Protein AF-A0A1F8BX97-F1 (afdb_monomer_lite)

Secondary structure (DSSP, 8-state):
--------HHHHHHHHHHTT--HHHHHHHHHTT--GGGHHHHHHHHHHTEEE-TTS-EEEE--HHHHHHHHHHTTT-HHHHHHHHHHHHHHHHHHT-TT-HHHHHHHHHHHHHHH-HHHH--

pLDDT: mean 88.55, std 11.37, range [39.12, 97.56]

Radius of gyration: 14.76 Å; chains: 1; bounding box: 36×40×35 Å

Foldseek 3Di:
DPPPDPDDLVLLVVLCVVLVHDSVLLNLCVNLPADPVCSNVLSVLQVLQFDADPVRDTPATADSVLSSVLCVLVVNDSVSSSLLSVQLVVVCVVVVPPRCSSVSSVVSSVQCVVPNSVSSVD

Organism: NCBI:txid1802525

Structure (mmCIF, N/CA/C/O backbone):
data_AF-A0A1F8BX97-F1
#
_entry.id   AF-A0A1F8BX97-F1
#
loop_
_atom_site.group_PDB
_atom_site.id
_atom_site.type_symbol
_atom_site.label_atom_id
_atom_site.label_alt_id
_atom_site.label_comp_id
_atom_site.label_asym_id
_atom_site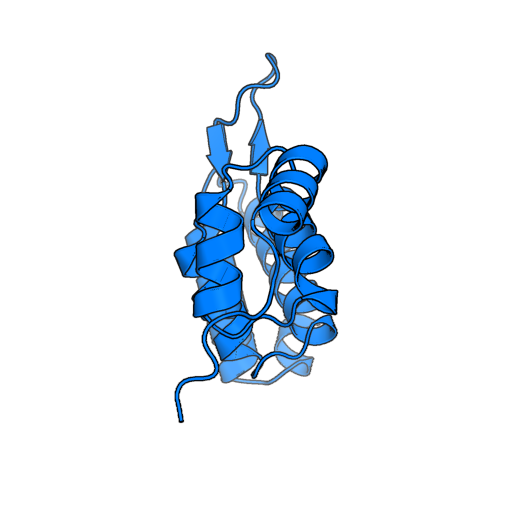.label_entity_id
_atom_site.label_seq_id
_atom_site.pdbx_PDB_ins_code
_atom_site.Cartn_x
_atom_site.Cartn_y
_atom_site.Cartn_z
_atom_site.occupancy
_atom_site.B_iso_or_equiv
_atom_site.auth_seq_id
_atom_site.auth_comp_id
_atom_site.auth_asym_id
_atom_site.auth_atom_id
_atom_site.pdbx_PDB_model_num
ATOM 1 N N . MET A 1 1 ? 20.252 -13.999 -12.243 1.00 39.12 1 MET A N 1
ATOM 2 C CA . MET A 1 1 ? 20.447 -12.871 -13.175 1.00 39.12 1 MET A CA 1
ATOM 3 C C . MET A 1 1 ? 19.535 -11.775 -12.684 1.00 39.12 1 MET A C 1
ATOM 5 O O . MET A 1 1 ? 18.347 -12.015 -12.576 1.00 39.12 1 MET A O 1
ATOM 9 N N . ASP A 1 2 ? 20.115 -10.660 -12.266 1.00 45.28 2 ASP A N 1
ATOM 10 C CA . ASP A 1 2 ? 19.406 -9.530 -11.671 1.00 45.28 2 ASP A CA 1
ATOM 11 C C . ASP A 1 2 ? 18.887 -8.672 -12.840 1.00 45.28 2 ASP A C 1
ATOM 13 O O . ASP A 1 2 ? 19.641 -7.880 -13.415 1.00 45.28 2 ASP A O 1
ATOM 17 N N . GLU A 1 3 ? 17.661 -8.940 -13.307 1.00 47.34 3 GLU A N 1
ATOM 18 C CA . GLU A 1 3 ? 16.973 -8.122 -14.316 1.00 47.34 3 GLU A CA 1
ATOM 19 C C . GLU A 1 3 ? 16.623 -6.774 -13.689 1.00 47.34 3 GLU A C 1
ATOM 21 O O . GLU A 1 3 ? 15.512 -6.513 -13.244 1.00 47.34 3 GLU A O 1
ATOM 26 N N . ARG A 1 4 ? 17.632 -5.908 -13.605 1.00 59.69 4 ARG A N 1
ATOM 27 C CA . ARG A 1 4 ? 17.495 -4.556 -13.079 1.00 59.69 4 ARG A CA 1
ATOM 28 C C . ARG A 1 4 ? 16.482 -3.807 -13.935 1.00 59.69 4 ARG A C 1
ATOM 30 O O . ARG A 1 4 ? 16.798 -3.485 -15.075 1.00 59.69 4 ARG A O 1
ATOM 37 N N . ILE A 1 5 ? 15.296 -3.592 -13.364 1.00 61.16 5 ILE A N 1
ATOM 38 C CA . ILE A 1 5 ? 14.251 -2.616 -13.715 1.00 61.16 5 ILE A CA 1
ATOM 39 C C . ILE A 1 5 ? 14.511 -1.967 -15.080 1.00 61.16 5 ILE A C 1
ATOM 41 O O . ILE A 1 5 ? 15.284 -1.012 -15.187 1.00 61.16 5 ILE A O 1
ATOM 45 N N . LYS A 1 6 ? 13.876 -2.507 -16.125 1.00 70.19 6 LYS A N 1
ATOM 46 C CA . LYS A 1 6 ? 14.015 -2.049 -17.519 1.00 70.19 6 LYS A CA 1
ATOM 47 C C . LYS A 1 6 ? 13.208 -0.776 -17.831 1.00 70.19 6 LYS A C 1
ATOM 49 O O . LYS A 1 6 ? 13.164 -0.369 -18.985 1.00 70.19 6 LYS A O 1
ATOM 54 N N . ILE A 1 7 ? 12.616 -0.146 -16.818 1.00 77.31 7 ILE A N 1
ATOM 55 C CA . ILE A 1 7 ? 11.760 1.037 -16.957 1.00 77.31 7 ILE A CA 1
ATOM 56 C C . ILE A 1 7 ? 12.603 2.286 -17.200 1.00 77.31 7 ILE A C 1
ATOM 58 O O . ILE A 1 7 ? 13.593 2.546 -16.497 1.00 77.31 7 ILE A O 1
ATOM 62 N N . ALA A 1 8 ? 12.200 3.102 -18.173 1.00 81.94 8 ALA A N 1
ATOM 63 C CA . ALA A 1 8 ? 12.886 4.345 -18.466 1.00 81.94 8 ALA A CA 1
ATOM 64 C C . ALA A 1 8 ? 12.730 5.342 -17.298 1.00 81.94 8 ALA A C 1
ATOM 66 O O . ALA A 1 8 ? 11.658 5.484 -16.709 1.00 81.94 8 ALA A O 1
ATOM 67 N N . PRO A 1 9 ? 13.759 6.150 -16.976 1.00 83.81 9 PRO A N 1
ATOM 68 C CA . PRO A 1 9 ? 13.651 7.163 -15.924 1.00 83.81 9 PRO A CA 1
ATOM 69 C C . PRO A 1 9 ? 12.498 8.162 -16.104 1.00 83.81 9 PRO A C 1
ATOM 71 O O . PRO A 1 9 ? 12.060 8.754 -15.119 1.00 83.81 9 PRO A O 1
ATOM 74 N N . ASN A 1 10 ? 12.038 8.376 -17.341 1.00 86.88 10 ASN A N 1
ATOM 75 C CA . ASN A 1 10 ? 10.904 9.247 -17.645 1.00 86.88 10 ASN A CA 1
ATOM 76 C C . ASN A 1 10 ? 9.562 8.606 -17.259 1.00 86.88 10 ASN A C 1
ATOM 78 O O . ASN A 1 10 ? 8.697 9.315 -16.762 1.00 86.88 10 ASN A O 1
ATOM 82 N N . GLU A 1 11 ? 9.418 7.290 -17.404 1.00 87.62 11 GLU A N 1
ATOM 83 C CA . GLU A 1 11 ? 8.221 6.543 -16.987 1.00 87.62 11 GLU A CA 1
ATOM 84 C C . GLU A 1 11 ? 8.111 6.533 -15.459 1.00 87.62 11 GLU A C 1
ATOM 86 O O . GLU A 1 11 ? 7.079 6.894 -14.906 1.00 87.62 11 GLU A O 1
ATOM 91 N N . ILE A 1 12 ? 9.227 6.306 -14.753 1.00 90.12 12 ILE A N 1
ATOM 92 C CA . ILE A 1 12 ? 9.283 6.423 -13.282 1.00 90.12 12 ILE A CA 1
ATOM 93 C C . ILE A 1 12 ? 8.823 7.812 -12.806 1.00 90.12 12 ILE A C 1
ATOM 95 O O . ILE A 1 12 ? 8.191 7.931 -11.755 1.00 90.12 12 ILE A O 1
ATOM 99 N N . LYS A 1 13 ? 9.172 8.877 -13.541 1.00 92.44 13 LYS A N 1
ATOM 100 C CA . LYS A 1 13 ? 8.708 10.235 -13.223 1.00 92.44 13 LYS A CA 1
ATOM 101 C C . LYS A 1 13 ? 7.216 10.395 -13.493 1.00 92.44 13 LYS A C 1
ATOM 103 O O . LYS A 1 13 ? 6.551 10.973 -12.645 1.00 92.44 13 LYS A O 1
ATOM 108 N N . ALA A 1 14 ? 6.708 9.858 -14.601 1.00 92.19 14 ALA A N 1
ATOM 109 C CA . ALA A 1 14 ? 5.289 9.915 -14.934 1.00 92.19 14 ALA A CA 1
ATOM 110 C C . ALA A 1 14 ? 4.423 9.247 -13.850 1.00 92.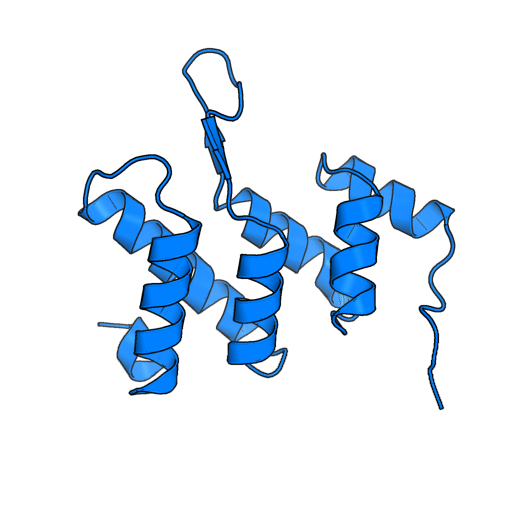19 14 ALA A C 1
ATOM 112 O O . ALA A 1 14 ? 3.519 9.897 -13.335 1.00 92.19 14 ALA A O 1
ATOM 113 N N . TYR A 1 15 ? 4.773 8.030 -13.410 1.00 92.25 15 TYR A N 1
ATOM 114 C CA . TYR A 1 15 ? 4.088 7.353 -12.296 1.00 92.25 15 TYR A CA 1
ATOM 115 C C . TYR A 1 15 ? 4.164 8.141 -10.984 1.00 92.25 15 TYR A C 1
ATOM 117 O O . TYR A 1 15 ? 3.217 8.204 -10.205 1.00 92.25 15 TYR A O 1
ATOM 125 N N . ALA A 1 16 ? 5.321 8.746 -10.706 1.00 92.56 16 ALA A N 1
ATOM 126 C CA . ALA A 1 16 ? 5.495 9.536 -9.496 1.00 92.56 16 ALA A CA 1
ATOM 127 C C . ALA A 1 16 ? 4.625 10.802 -9.513 1.00 92.56 16 ALA A C 1
ATOM 129 O O . ALA A 1 16 ? 4.042 11.162 -8.492 1.00 92.56 16 ALA A O 1
ATOM 130 N N . GLU A 1 17 ? 4.543 11.468 -10.665 1.00 93.19 17 GLU A N 1
ATOM 131 C CA . GLU A 1 17 ? 3.737 12.669 -10.871 1.00 93.19 17 GLU A CA 1
ATOM 132 C C . GLU A 1 17 ? 2.236 12.364 -10.825 1.00 93.19 17 GLU A C 1
ATOM 134 O O . GLU A 1 17 ? 1.515 13.104 -10.154 1.00 93.19 17 GLU A O 1
ATOM 139 N N . SER A 1 18 ? 1.774 11.273 -11.451 1.00 92.38 18 SER A N 1
ATOM 140 C CA . SER A 1 18 ? 0.358 10.874 -11.425 1.00 92.38 18 SER A CA 1
ATOM 141 C C . SER A 1 18 ? -0.114 10.547 -10.008 1.00 92.38 18 SER A C 1
ATOM 143 O O . SER A 1 18 ? -1.131 11.075 -9.562 1.00 92.38 18 SER A O 1
ATOM 145 N N . ALA A 1 19 ? 0.677 9.777 -9.256 1.00 90.31 19 ALA A N 1
ATOM 146 C CA . ALA A 1 19 ? 0.347 9.382 -7.889 1.00 90.31 19 ALA A CA 1
ATOM 147 C C . ALA A 1 19 ? 0.705 10.440 -6.823 1.00 90.31 19 ALA A C 1
ATOM 149 O O . ALA A 1 19 ? 0.502 10.210 -5.627 1.00 90.31 19 ALA A O 1
ATOM 150 N N . GLY A 1 20 ? 1.290 11.581 -7.209 1.00 91.00 20 GLY A N 1
ATOM 151 C CA . GLY A 1 20 ? 1.705 12.633 -6.273 1.00 91.00 20 GLY A CA 1
ATOM 152 C C . GLY A 1 20 ? 2.804 12.205 -5.286 1.00 91.00 20 GLY A C 1
ATOM 153 O O . GLY A 1 20 ? 2.885 12.727 -4.170 1.00 91.00 20 GLY A O 1
ATOM 154 N N . VAL A 1 21 ? 3.660 11.253 -5.669 1.00 91.50 21 VAL A N 1
ATOM 155 C CA . VAL A 1 21 ? 4.744 10.711 -4.835 1.00 91.50 21 VAL A CA 1
ATOM 156 C C . VAL A 1 21 ? 6.127 11.106 -5.355 1.00 91.50 21 VAL A C 1
ATOM 158 O O . VAL A 1 21 ? 6.315 11.643 -6.440 1.00 91.50 21 VAL A O 1
ATOM 161 N N . LYS A 1 22 ? 7.168 10.819 -4.569 1.00 93.06 22 LYS A N 1
ATOM 162 C CA . LYS A 1 22 ? 8.554 10.951 -5.037 1.00 93.06 22 LYS A CA 1
ATOM 163 C C . LYS A 1 22 ? 8.902 9.793 -5.971 1.00 93.06 22 LYS A C 1
ATOM 165 O O . LYS A 1 22 ? 8.583 8.648 -5.669 1.00 93.06 22 LYS A O 1
ATOM 170 N N . HIS A 1 23 ? 9.721 10.042 -6.994 1.00 93.00 23 HIS A N 1
ATOM 171 C CA . HIS A 1 23 ? 10.257 8.987 -7.872 1.00 93.00 23 HIS A CA 1
ATOM 172 C C . HIS A 1 23 ? 10.994 7.861 -7.116 1.00 93.00 23 HIS A C 1
ATOM 174 O O . HIS A 1 23 ? 11.151 6.753 -7.617 1.00 93.00 23 HIS A O 1
ATOM 180 N N . THR A 1 24 ? 11.492 8.130 -5.900 1.00 93.88 24 THR A N 1
ATOM 181 C CA . THR A 1 24 ? 12.134 7.119 -5.051 1.00 93.88 24 THR A CA 1
ATOM 182 C C . THR A 1 24 ? 11.131 6.105 -4.517 1.00 93.88 24 THR A C 1
ATOM 184 O O . THR A 1 24 ? 11.520 4.973 -4.272 1.00 93.88 24 THR A O 1
ATOM 187 N N . THR A 1 25 ? 9.869 6.500 -4.334 1.00 94.75 25 THR A N 1
ATOM 188 C CA . THR A 1 25 ? 8.780 5.605 -3.927 1.00 94.75 25 THR A CA 1
ATOM 189 C C . THR A 1 25 ? 8.514 4.576 -5.017 1.00 94.75 25 THR A C 1
ATOM 191 O O . THR A 1 25 ? 8.591 3.385 -4.748 1.00 94.75 25 THR A O 1
ATOM 194 N N . VAL A 1 26 ? 8.344 5.036 -6.259 1.00 94.88 26 VAL A N 1
ATOM 195 C CA . VAL A 1 26 ? 8.164 4.174 -7.438 1.00 94.88 26 VAL A CA 1
ATOM 196 C C . VAL A 1 26 ? 9.326 3.186 -7.574 1.00 94.88 26 VAL A C 1
ATOM 198 O O . VAL A 1 26 ? 9.127 1.980 -7.657 1.00 94.88 26 VAL A O 1
ATOM 201 N N . ARG A 1 27 ? 10.570 3.681 -7.482 1.00 94.19 27 ARG A N 1
ATOM 202 C CA . ARG A 1 27 ? 11.766 2.822 -7.523 1.00 94.19 27 ARG A CA 1
ATOM 203 C C . ARG A 1 27 ? 11.781 1.757 -6.433 1.00 94.19 27 ARG A C 1
ATOM 205 O O . ARG A 1 27 ? 12.247 0.660 -6.698 1.00 94.19 27 ARG A O 1
ATOM 212 N N . LYS A 1 28 ? 11.331 2.073 -5.217 1.00 95.44 28 LYS A N 1
ATOM 213 C CA . LYS A 1 28 ? 11.301 1.098 -4.120 1.00 95.44 28 LYS A CA 1
ATOM 214 C C . LYS A 1 28 ? 10.343 -0.054 -4.421 1.00 95.44 28 LYS A C 1
ATOM 216 O O . LYS A 1 28 ? 10.737 -1.192 -4.206 1.00 95.44 28 LYS A O 1
ATOM 221 N N . PHE A 1 29 ? 9.155 0.227 -4.957 1.00 95.44 29 PHE A N 1
ATOM 222 C CA . PHE A 1 29 ? 8.203 -0.815 -5.357 1.00 95.44 29 PHE A CA 1
ATOM 223 C C . PHE A 1 29 ? 8.747 -1.693 -6.486 1.00 95.44 29 PHE A C 1
ATOM 225 O O . PHE A 1 29 ? 8.752 -2.913 -6.365 1.00 95.44 29 PHE A O 1
ATOM 232 N N . LEU A 1 30 ? 9.336 -1.079 -7.512 1.00 93.94 30 LEU A N 1
ATOM 233 C CA . LEU A 1 30 ? 9.981 -1.813 -8.604 1.00 93.94 30 LEU A CA 1
ATOM 234 C C . LEU A 1 30 ? 11.137 -2.704 -8.119 1.00 93.94 30 LEU A C 1
ATOM 236 O O . LEU A 1 30 ? 11.278 -3.839 -8.559 1.00 93.94 30 LEU A O 1
ATOM 240 N N . ILE A 1 31 ? 11.969 -2.210 -7.192 1.00 93.38 31 ILE A N 1
ATOM 241 C CA . ILE A 1 31 ? 13.058 -3.002 -6.585 1.00 93.38 31 ILE A CA 1
ATOM 242 C C . ILE A 1 31 ? 12.495 -4.158 -5.751 1.00 93.38 31 ILE A C 1
ATOM 244 O O . ILE A 1 31 ? 13.115 -5.215 -5.679 1.00 93.38 31 ILE A O 1
ATOM 248 N N . ALA A 1 32 ? 11.336 -3.960 -5.126 1.00 92.31 32 ALA A N 1
ATOM 249 C CA . ALA A 1 32 ? 10.652 -4.981 -4.345 1.00 92.31 32 ALA A CA 1
ATOM 250 C C . ALA A 1 32 ? 9.939 -6.044 -5.199 1.00 92.31 32 ALA A C 1
ATOM 252 O O . ALA A 1 32 ? 9.388 -6.984 -4.632 1.00 92.31 32 ALA A O 1
ATOM 253 N N . GLY A 1 33 ? 9.979 -5.922 -6.530 1.00 92.19 33 GLY A N 1
ATOM 254 C CA . GLY A 1 33 ? 9.406 -6.895 -7.455 1.00 92.19 33 GLY A CA 1
ATOM 255 C C . GLY A 1 33 ? 7.964 -6.613 -7.866 1.00 92.19 33 GLY A C 1
ATOM 256 O O . GLY A 1 33 ? 7.351 -7.496 -8.452 1.00 92.19 33 GLY A O 1
ATOM 257 N N . VAL A 1 34 ? 7.427 -5.418 -7.587 1.00 94.25 34 VAL A N 1
ATOM 258 C CA . VAL A 1 34 ? 6.134 -4.993 -8.149 1.00 94.25 34 VAL A CA 1
ATOM 259 C C . VAL A 1 34 ? 6.296 -4.811 -9.668 1.00 94.25 34 VAL A C 1
ATOM 261 O O . VAL A 1 34 ? 7.184 -4.047 -10.075 1.00 94.25 34 VAL A O 1
ATOM 264 N N . PRO A 1 35 ? 5.499 -5.500 -10.505 1.00 92.56 35 PRO A N 1
ATOM 265 C CA . PRO A 1 35 ? 5.508 -5.335 -11.954 1.00 92.56 35 PRO A CA 1
ATOM 266 C C . PRO A 1 35 ? 5.166 -3.906 -12.364 1.00 92.56 35 PRO A C 1
ATOM 268 O O . PRO A 1 35 ? 4.396 -3.231 -11.694 1.00 92.56 35 PRO A O 1
ATOM 271 N N . GLU A 1 36 ? 5.720 -3.452 -13.490 1.00 91.44 36 GLU A N 1
ATOM 272 C CA . GLU A 1 36 ? 5.420 -2.128 -14.054 1.00 91.44 36 GLU A CA 1
ATOM 273 C C . GLU A 1 36 ? 3.917 -1.886 -14.218 1.00 91.44 36 GLU A C 1
ATOM 275 O O . GLU A 1 36 ? 3.430 -0.820 -13.843 1.00 91.44 36 GLU A O 1
ATOM 280 N N . ASP A 1 37 ? 3.208 -2.901 -14.715 1.00 91.81 37 ASP A N 1
ATOM 281 C CA . ASP A 1 37 ? 1.772 -2.854 -14.990 1.00 91.81 37 ASP A CA 1
ATOM 282 C C . ASP A 1 37 ? 0.935 -2.633 -13.713 1.00 91.81 37 ASP A C 1
ATOM 284 O O . ASP A 1 37 ? -0.130 -2.025 -13.788 1.00 91.81 37 ASP A O 1
ATOM 288 N N . ASP A 1 38 ? 1.457 -3.015 -12.541 1.00 94.81 38 ASP A N 1
ATOM 289 C CA . ASP A 1 38 ? 0.760 -2.918 -11.249 1.00 94.81 38 ASP A CA 1
ATOM 290 C C . ASP A 1 38 ? 1.200 -1.693 -10.421 1.00 94.81 38 ASP A C 1
ATOM 292 O O . ASP A 1 38 ? 0.633 -1.399 -9.366 1.00 94.81 38 ASP A O 1
ATOM 296 N N . ILE A 1 39 ? 2.231 -0.953 -10.855 1.00 94.31 39 ILE A N 1
ATOM 297 C CA . ILE A 1 39 ? 2.814 0.1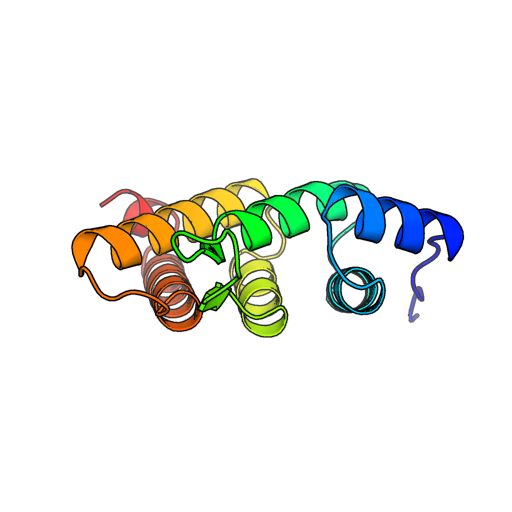47 -10.064 1.00 94.31 39 ILE A CA 1
ATOM 298 C C . ILE A 1 39 ? 1.794 1.234 -9.748 1.00 94.31 39 ILE A C 1
ATOM 300 O O . ILE A 1 39 ? 1.777 1.743 -8.625 1.00 94.31 39 ILE A O 1
ATOM 304 N N . GLU A 1 40 ? 0.997 1.632 -10.735 1.00 94.56 40 GLU A N 1
ATOM 305 C CA . GLU A 1 40 ? 0.005 2.694 -10.562 1.00 94.56 40 GLU A CA 1
ATOM 306 C C . GLU A 1 40 ? -1.033 2.289 -9.513 1.00 94.56 40 GLU A C 1
ATOM 308 O O . GLU A 1 40 ? -1.305 3.042 -8.578 1.00 94.56 40 GLU A O 1
ATOM 313 N N . GLU A 1 41 ? -1.491 1.043 -9.579 1.00 96.31 41 GLU A N 1
ATOM 314 C CA . GLU A 1 41 ? -2.474 0.490 -8.661 1.00 96.31 41 GLU A CA 1
ATOM 315 C C . GLU A 1 41 ? -1.928 0.348 -7.227 1.00 96.31 41 GLU A C 1
ATOM 317 O O . GLU A 1 41 ? -2.559 0.802 -6.268 1.00 96.31 41 GLU A O 1
ATOM 322 N N . VAL A 1 42 ? -0.699 -0.152 -7.054 1.00 96.81 42 VAL A N 1
ATOM 323 C CA . VAL A 1 42 ? -0.044 -0.226 -5.731 1.00 96.81 42 VAL A CA 1
ATOM 324 C C . VAL A 1 42 ? 0.159 1.166 -5.115 1.00 96.81 42 VAL A C 1
ATOM 326 O O . VAL A 1 42 ? 0.033 1.351 -3.895 1.00 96.81 42 VAL A O 1
ATOM 329 N N . LEU A 1 43 ? 0.484 2.173 -5.932 1.00 96.38 43 LEU A N 1
ATOM 330 C CA . LEU A 1 43 ? 0.618 3.558 -5.474 1.00 96.38 43 LEU A CA 1
ATOM 331 C C . LEU A 1 43 ? -0.727 4.143 -5.039 1.00 96.38 43 LEU A C 1
ATOM 333 O O . LEU A 1 43 ? -0.784 4.805 -3.995 1.00 96.38 43 LEU A O 1
ATOM 337 N N . ASP A 1 44 ? -1.790 3.867 -5.786 1.00 95.56 44 ASP A N 1
ATOM 338 C CA . ASP A 1 44 ? -3.146 4.291 -5.453 1.00 95.56 44 ASP A CA 1
ATOM 339 C C . ASP A 1 44 ? -3.633 3.641 -4.158 1.00 95.56 44 ASP A C 1
ATOM 341 O O . ASP A 1 44 ? -4.103 4.344 -3.258 1.00 95.56 44 ASP A O 1
ATOM 345 N N . MET A 1 45 ? -3.414 2.338 -3.981 1.00 96.50 45 MET A N 1
ATOM 346 C CA . MET A 1 45 ? -3.699 1.624 -2.732 1.00 96.50 45 MET A CA 1
ATOM 347 C C . MET A 1 45 ? -2.963 2.234 -1.535 1.00 96.50 45 MET A C 1
ATOM 349 O O . MET A 1 45 ? -3.554 2.488 -0.480 1.00 96.50 45 MET A O 1
ATOM 353 N N . ARG A 1 46 ? -1.676 2.558 -1.696 1.00 95.56 46 ARG A N 1
ATOM 354 C CA . ARG A 1 46 ? -0.916 3.270 -0.661 1.00 95.56 46 ARG A CA 1
ATOM 355 C C . ARG A 1 46 ? -1.519 4.645 -0.366 1.00 95.56 46 ARG A C 1
ATOM 357 O O . ARG A 1 46 ? -1.535 5.070 0.791 1.00 95.56 46 ARG A O 1
ATOM 364 N N . ASN A 1 47 ? -1.982 5.353 -1.392 1.00 94.00 47 ASN A N 1
ATOM 365 C CA . ASN A 1 47 ? -2.610 6.660 -1.241 1.00 94.00 47 ASN A CA 1
ATOM 366 C C . ASN A 1 47 ? -3.976 6.569 -0.541 1.00 94.00 47 ASN A C 1
ATOM 368 O O . ASN A 1 47 ? -4.273 7.469 0.248 1.00 94.00 47 ASN A O 1
ATOM 372 N N . LYS A 1 48 ? -4.741 5.474 -0.703 1.00 93.38 48 LYS A N 1
ATOM 373 C CA . LYS A 1 48 ? -5.945 5.202 0.111 1.00 93.38 48 LYS A CA 1
ATOM 374 C C . LYS A 1 48 ? -5.610 5.196 1.611 1.00 93.38 48 LYS A C 1
ATOM 376 O O . LYS A 1 48 ? -6.360 5.739 2.418 1.00 93.38 48 LYS A O 1
ATOM 381 N N . LEU A 1 49 ? -4.442 4.668 1.990 1.00 93.25 49 LEU A N 1
ATOM 382 C CA . LEU A 1 49 ? -3.922 4.655 3.366 1.00 93.25 49 LEU A CA 1
ATOM 383 C C . LEU A 1 49 ? -3.243 5.981 3.762 1.00 93.25 49 LEU A C 1
ATOM 385 O O . LEU A 1 49 ? -2.152 5.982 4.344 1.00 93.25 49 LEU A O 1
ATOM 389 N N . THR A 1 50 ? -3.873 7.115 3.443 1.00 91.44 50 THR A N 1
ATOM 390 C CA . THR A 1 50 ? -3.392 8.465 3.773 1.00 91.44 50 THR A CA 1
ATOM 391 C C . THR A 1 50 ? -4.461 9.243 4.529 1.00 91.44 50 THR A C 1
ATOM 393 O O . THR A 1 50 ? -5.621 9.295 4.136 1.00 91.44 50 THR A O 1
ATOM 396 N N . GLU A 1 51 ? -4.059 9.896 5.611 1.00 90.44 51 GLU A N 1
ATOM 397 C CA . GLU A 1 51 ? -4.891 10.803 6.388 1.00 90.44 51 GLU A CA 1
ATOM 398 C C . GLU A 1 51 ? -4.480 12.247 6.121 1.00 90.44 51 GLU A C 1
ATOM 400 O O . GLU A 1 51 ? -3.287 12.571 6.097 1.00 90.44 51 GLU A O 1
ATOM 405 N N . TYR A 1 52 ? -5.481 13.113 5.970 1.00 89.81 52 TYR A N 1
ATOM 406 C CA . TYR A 1 52 ? -5.303 14.539 5.745 1.00 89.81 52 TYR A CA 1
ATOM 407 C C . TYR A 1 52 ? -5.970 15.353 6.856 1.00 89.81 52 TYR A C 1
ATOM 409 O O . TYR A 1 52 ? -7.073 15.032 7.297 1.00 89.81 52 TYR A O 1
ATOM 417 N N . ASP A 1 53 ? -5.333 16.448 7.274 1.00 89.50 53 ASP A N 1
ATOM 418 C CA . ASP A 1 53 ? -5.983 17.453 8.115 1.00 89.50 53 ASP A CA 1
ATOM 419 C C . ASP A 1 53 ? -6.996 18.299 7.320 1.00 89.50 53 ASP A C 1
ATOM 421 O O . ASP A 1 53 ? -7.098 18.238 6.093 1.00 89.50 53 ASP A O 1
ATOM 425 N N . SER A 1 54 ? -7.722 19.174 8.020 1.00 91.06 54 SER A N 1
ATOM 426 C CA . SER A 1 54 ? -8.683 20.108 7.411 1.00 91.06 54 SER A CA 1
ATOM 427 C C . SER A 1 54 ? -8.063 21.133 6.450 1.00 91.06 54 SER A C 1
ATOM 429 O O . SER A 1 54 ? -8.791 21.877 5.794 1.00 91.06 54 SER A O 1
ATOM 431 N N . LYS A 1 55 ? -6.730 21.198 6.362 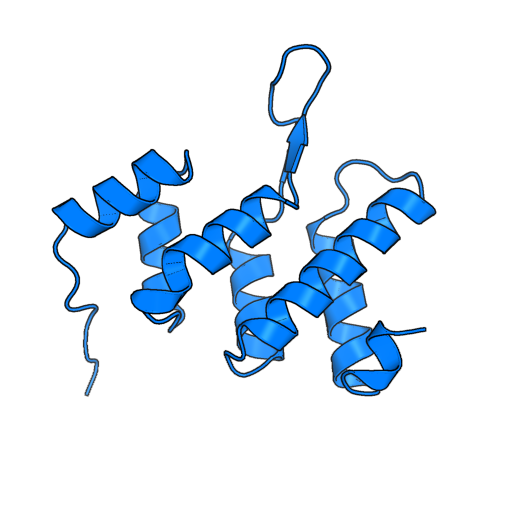1.00 93.00 55 LYS A N 1
ATOM 432 C CA . LYS A 1 55 ? -5.972 22.053 5.440 1.00 93.00 55 LYS A CA 1
ATOM 433 C C . LYS A 1 55 ? -5.405 21.258 4.259 1.00 93.00 55 LYS A C 1
ATOM 435 O O . LYS A 1 55 ? -4.633 21.826 3.486 1.00 93.00 55 LYS A O 1
ATOM 440 N N . GLY A 1 56 ? -5.755 19.976 4.129 1.00 87.94 56 GLY A N 1
ATOM 441 C CA . GLY A 1 56 ? -5.280 19.091 3.067 1.00 87.94 56 GLY A CA 1
ATOM 442 C C . GLY A 1 56 ? -3.830 18.636 3.241 1.00 87.94 56 GLY A C 1
ATOM 443 O O . GLY A 1 56 ? -3.197 18.230 2.269 1.00 87.94 56 GLY A O 1
ATOM 444 N N . ARG A 1 57 ? -3.260 18.728 4.448 1.00 90.31 57 ARG A N 1
ATOM 445 C CA . ARG A 1 57 ? -1.895 18.261 4.727 1.00 90.31 57 ARG A CA 1
ATOM 446 C C . ARG A 1 57 ? -1.935 16.824 5.199 1.00 90.31 57 ARG A C 1
ATOM 448 O O . ARG A 1 57 ? -2.747 16.493 6.053 1.00 90.31 57 ARG A O 1
ATOM 455 N N . ILE A 1 58 ? -1.005 16.012 4.710 1.00 89.69 58 ILE A N 1
ATOM 456 C CA . ILE A 1 58 ? -0.847 14.635 5.177 1.00 89.69 58 ILE A CA 1
ATOM 457 C C . ILE A 1 58 ? -0.460 14.641 6.663 1.00 89.69 58 ILE A C 1
ATOM 459 O O . ILE A 1 58 ? 0.578 15.196 7.031 1.00 89.69 58 ILE A O 1
ATOM 463 N N . THR A 1 59 ? -1.278 14.011 7.505 1.00 89.31 59 THR A N 1
ATOM 464 C CA . THR A 1 59 ? -1.022 13.805 8.944 1.00 89.31 59 THR A CA 1
ATOM 465 C C . THR A 1 59 ? -0.650 12.366 9.282 1.00 89.31 59 THR A C 1
ATOM 467 O O . THR A 1 59 ? -0.041 12.126 10.322 1.00 89.31 59 THR A O 1
ATOM 470 N N . GLY A 1 60 ? -0.953 11.421 8.393 1.00 88.81 60 GLY A N 1
ATOM 471 C CA . GLY A 1 60 ? -0.564 10.019 8.502 1.00 88.81 60 GLY A CA 1
ATOM 472 C C . GLY A 1 60 ? -0.571 9.362 7.128 1.00 88.81 60 GLY A C 1
ATOM 473 O O . GLY A 1 60 ? -1.378 9.723 6.281 1.00 88.81 60 GLY A O 1
ATOM 474 N N . GLN A 1 61 ? 0.337 8.424 6.877 1.00 92.06 61 GLN A N 1
ATOM 475 C CA . GLN A 1 61 ? 0.347 7.654 5.635 1.00 92.06 61 GLN A CA 1
ATOM 476 C C . GLN A 1 61 ? 1.010 6.299 5.866 1.00 92.06 61 GLN A C 1
ATOM 478 O O . GLN A 1 61 ? 1.984 6.223 6.621 1.00 92.06 61 GLN A O 1
ATOM 483 N N . ALA A 1 62 ? 0.535 5.256 5.186 1.00 93.94 62 ALA A N 1
ATOM 484 C CA . ALA A 1 62 ? 1.263 3.997 5.122 1.00 93.94 62 ALA A CA 1
ATOM 485 C C . ALA A 1 62 ? 2.678 4.199 4.544 1.00 93.94 62 ALA A C 1
ATOM 487 O O . ALA A 1 62 ? 2.903 4.892 3.535 1.00 93.94 62 ALA A O 1
ATOM 488 N N . THR A 1 63 ? 3.670 3.601 5.200 1.00 94.38 63 THR A N 1
ATOM 489 C CA . THR A 1 63 ? 5.045 3.637 4.700 1.00 94.38 63 THR A CA 1
ATOM 490 C C . THR A 1 63 ? 5.181 2.756 3.465 1.00 94.38 63 THR A C 1
ATOM 492 O O . THR A 1 63 ? 4.416 1.819 3.248 1.00 94.38 63 THR A O 1
ATOM 495 N N . VAL A 1 64 ? 6.168 3.073 2.628 1.00 95.44 64 VAL A N 1
ATOM 496 C CA . VAL A 1 64 ? 6.465 2.268 1.434 1.00 95.44 64 VAL A CA 1
ATOM 497 C C . VAL A 1 64 ? 6.870 0.854 1.847 1.00 95.44 64 VAL A C 1
ATOM 499 O O . VAL A 1 64 ? 6.470 -0.113 1.220 1.00 95.44 64 VAL A O 1
ATOM 502 N N . GLU A 1 65 ? 7.612 0.741 2.944 1.00 96.06 65 GLU A N 1
ATOM 503 C CA . GLU A 1 65 ? 8.068 -0.522 3.515 1.00 96.06 65 GLU A CA 1
ATOM 504 C C . GLU A 1 65 ? 6.893 -1.406 3.956 1.00 96.06 65 GLU A C 1
ATOM 506 O O . GLU A 1 65 ? 6.877 -2.581 3.617 1.00 96.06 65 GLU A O 1
ATOM 511 N N . ALA A 1 66 ? 5.870 -0.842 4.610 1.00 95.88 66 ALA A N 1
ATOM 512 C CA . ALA A 1 66 ? 4.691 -1.609 5.020 1.00 95.88 66 ALA A CA 1
ATOM 513 C C . ALA A 1 66 ? 3.881 -2.108 3.810 1.00 95.88 66 ALA A C 1
ATOM 515 O O . ALA A 1 66 ? 3.374 -3.223 3.822 1.00 95.88 66 ALA A O 1
ATOM 516 N N . MET A 1 67 ? 3.797 -1.306 2.743 1.00 97.44 67 MET A N 1
ATOM 517 C CA . MET A 1 67 ? 3.164 -1.730 1.490 1.00 97.44 67 MET A CA 1
ATOM 518 C C . MET A 1 67 ? 3.960 -2.825 0.774 1.00 97.44 67 MET A C 1
ATOM 520 O O . MET A 1 67 ? 3.366 -3.733 0.209 1.00 97.44 67 MET A O 1
ATOM 524 N N . ILE A 1 68 ? 5.295 -2.763 0.804 1.00 97.56 68 ILE A N 1
ATOM 525 C CA . ILE A 1 68 ? 6.155 -3.820 0.254 1.00 97.56 68 ILE A CA 1
ATOM 526 C C . ILE A 1 68 ? 5.978 -5.124 1.039 1.00 97.56 68 ILE A C 1
ATOM 528 O O . ILE A 1 68 ? 5.880 -6.186 0.433 1.00 97.56 68 ILE A O 1
ATOM 532 N N . GLU A 1 69 ? 5.907 -5.051 2.368 1.00 97.06 69 GLU A N 1
ATOM 533 C CA . GLU A 1 69 ? 5.609 -6.214 3.211 1.00 97.06 69 GLU A CA 1
ATOM 534 C C . GLU A 1 69 ? 4.233 -6.805 2.873 1.00 97.06 69 GLU A C 1
ATOM 536 O O . GLU A 1 69 ? 4.118 -8.019 2.743 1.00 97.06 69 GLU A O 1
ATOM 541 N N . ALA A 1 70 ? 3.216 -5.964 2.651 1.00 96.88 70 ALA A N 1
ATOM 542 C CA . ALA A 1 70 ? 1.884 -6.409 2.239 1.00 96.88 70 ALA A CA 1
ATOM 543 C C . ALA A 1 70 ? 1.877 -7.074 0.863 1.00 96.88 70 ALA A C 1
ATOM 545 O O . ALA A 1 70 ? 1.324 -8.159 0.729 1.00 96.88 70 ALA A O 1
ATOM 546 N N . TRP A 1 71 ? 2.553 -6.479 -0.121 1.00 97.50 71 TRP A N 1
ATOM 547 C CA . TRP A 1 71 ? 2.743 -7.065 -1.450 1.00 97.50 71 TRP A CA 1
ATOM 548 C C . TRP A 1 71 ? 3.378 -8.458 -1.379 1.00 97.50 71 TRP A C 1
ATOM 550 O O . TRP A 1 71 ? 2.905 -9.401 -2.005 1.00 97.50 71 TRP A O 1
ATOM 560 N N . GLN A 1 72 ? 4.428 -8.604 -0.570 1.00 96.25 72 GLN A N 1
ATOM 561 C CA . GLN A 1 72 ? 5.107 -9.884 -0.367 1.00 96.25 72 GLN A CA 1
ATOM 562 C C . GLN A 1 72 ? 4.254 -10.882 0.420 1.00 96.25 72 GLN A C 1
ATOM 564 O O . GLN A 1 72 ? 4.351 -12.078 0.182 1.00 96.25 72 GLN A O 1
ATOM 569 N N . CYS A 1 73 ? 3.428 -10.406 1.352 1.00 95.88 73 CYS A N 1
ATOM 570 C CA . CYS A 1 73 ? 2.523 -11.244 2.135 1.00 95.88 73 CYS A CA 1
ATOM 571 C C . CYS A 1 73 ? 1.487 -11.953 1.254 1.00 95.88 73 CYS A C 1
ATOM 573 O O . CYS A 1 73 ? 1.120 -13.086 1.553 1.00 95.88 73 CYS A O 1
ATOM 575 N N . VAL A 1 74 ? 1.046 -11.302 0.174 1.00 95.56 74 VAL A N 1
ATOM 576 C CA . VAL A 1 74 ? 0.080 -11.848 -0.794 1.00 95.56 74 VAL A CA 1
ATOM 577 C C . VAL A 1 74 ? 0.742 -12.442 -2.036 1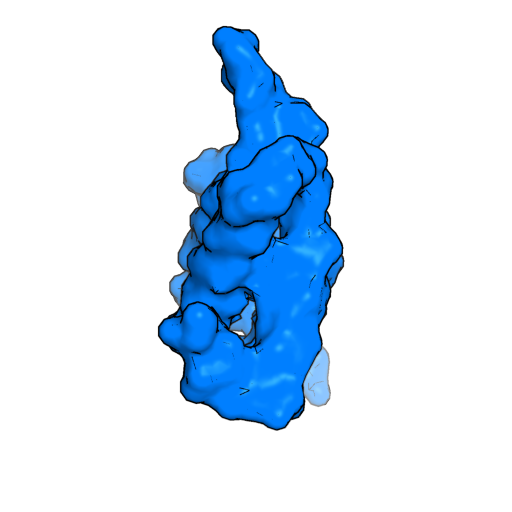.00 95.56 74 VAL A C 1
ATOM 579 O O . VAL A 1 74 ? 0.086 -12.593 -3.060 1.00 95.56 74 VAL A O 1
ATOM 582 N N . ASP A 1 75 ? 2.043 -12.737 -1.971 1.00 94.69 75 ASP A N 1
ATOM 583 C CA . ASP A 1 75 ? 2.825 -13.308 -3.075 1.00 94.69 75 ASP A CA 1
ATOM 584 C C . ASP A 1 75 ? 2.735 -12.517 -4.400 1.00 94.69 75 ASP A C 1
ATOM 586 O O . ASP A 1 75 ? 2.945 -13.063 -5.482 1.00 94.69 75 ASP A O 1
ATOM 590 N N . GLY A 1 76 ? 2.479 -11.208 -4.321 1.00 93.25 76 GLY A N 1
ATOM 591 C CA . GLY A 1 76 ? 2.334 -10.331 -5.482 1.00 93.25 76 GLY A CA 1
ATOM 592 C C . GLY A 1 76 ? 0.986 -10.401 -6.204 1.00 93.25 76 GLY A C 1
ATOM 593 O O . GLY A 1 76 ? 0.886 -9.968 -7.347 1.00 93.25 76 GLY A O 1
ATOM 594 N N . GLU A 1 77 ? -0.056 -10.925 -5.562 1.00 95.12 77 GLU A N 1
ATOM 595 C CA . GLU A 1 77 ? -1.419 -10.903 -6.100 1.00 95.12 77 GLU A CA 1
ATOM 596 C C . GLU A 1 77 ? -2.095 -9.552 -5.801 1.00 95.12 77 GLU A C 1
ATOM 598 O O . GLU A 1 77 ? -2.441 -9.256 -4.651 1.00 95.12 77 GLU A O 1
ATOM 603 N N . ILE A 1 78 ? -2.296 -8.723 -6.834 1.00 95.00 78 ILE A N 1
ATOM 604 C CA . ILE A 1 78 ? -2.825 -7.354 -6.689 1.00 95.00 78 ILE A CA 1
ATOM 605 C C . ILE A 1 78 ? -4.233 -7.326 -6.076 1.00 95.00 78 ILE A C 1
ATOM 607 O O . ILE A 1 78 ? -4.484 -6.546 -5.157 1.00 95.00 78 ILE A O 1
ATOM 611 N N . ASP A 1 79 ? -5.105 -8.256 -6.477 1.00 94.38 79 ASP A N 1
ATOM 612 C CA . ASP A 1 79 ? -6.463 -8.392 -5.933 1.00 94.38 79 ASP A CA 1
ATOM 613 C C . ASP A 1 79 ? -6.435 -8.681 -4.422 1.00 94.38 79 ASP A C 1
ATOM 615 O O . ASP A 1 79 ? -7.221 -8.139 -3.644 1.00 94.38 79 ASP A O 1
ATOM 619 N N . CYS A 1 80 ? -5.491 -9.514 -3.973 1.00 94.38 80 CYS A N 1
ATOM 620 C CA . CYS A 1 80 ? -5.327 -9.825 -2.554 1.00 94.38 80 CYS A CA 1
ATOM 621 C C . CYS A 1 80 ? -4.758 -8.630 -1.775 1.00 94.38 80 CYS A C 1
ATOM 623 O O . CYS A 1 80 ? -5.124 -8.416 -0.614 1.00 94.38 80 CYS A O 1
ATOM 625 N N . LEU A 1 81 ? -3.878 -7.837 -2.400 1.00 96.56 81 LEU A N 1
ATOM 626 C CA . LEU A 1 81 ? -3.373 -6.604 -1.804 1.00 96.56 81 LEU A CA 1
ATOM 627 C C . LEU A 1 81 ? -4.498 -5.576 -1.610 1.00 96.56 81 LEU A C 1
ATOM 629 O O . LEU A 1 81 ? -4.541 -4.953 -0.547 1.00 96.56 81 LEU A O 1
ATOM 633 N N . ASP A 1 82 ? -5.417 -5.425 -2.573 1.00 96.31 82 ASP A N 1
ATOM 634 C CA . ASP A 1 82 ? -6.561 -4.508 -2.435 1.00 96.31 82 ASP A CA 1
ATOM 635 C C . ASP A 1 82 ? -7.419 -4.880 -1.221 1.00 96.31 82 ASP A C 1
ATOM 637 O O . ASP A 1 82 ? -7.697 -4.036 -0.366 1.00 96.31 82 ASP A O 1
ATOM 641 N N . ILE A 1 83 ? -7.731 -6.173 -1.072 1.00 94.94 83 ILE A N 1
ATOM 642 C CA . ILE A 1 83 ? -8.504 -6.692 0.066 1.00 94.94 83 ILE A CA 1
ATOM 643 C C . ILE A 1 83 ? -7.773 -6.421 1.391 1.00 94.94 83 ILE A C 1
ATOM 645 O O . ILE A 1 83 ? -8.390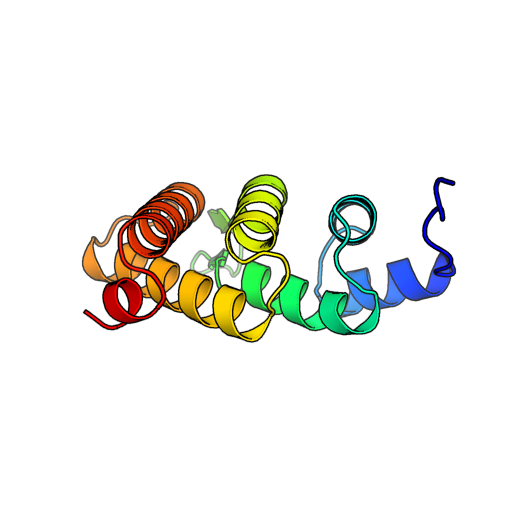 -5.991 2.370 1.00 94.94 83 ILE A O 1
ATOM 649 N N . LEU A 1 84 ? -6.449 -6.617 1.449 1.00 94.44 84 LEU A N 1
ATOM 650 C CA . LEU A 1 84 ? -5.655 -6.285 2.639 1.00 94.44 84 LEU A CA 1
ATOM 651 C C . LEU A 1 84 ? -5.702 -4.792 2.984 1.00 94.44 84 LEU A C 1
ATOM 653 O O . LEU A 1 84 ? -5.779 -4.428 4.163 1.00 94.44 84 LEU A O 1
ATOM 657 N N . VAL A 1 85 ? -5.633 -3.928 1.973 1.00 96.00 85 VAL A N 1
ATOM 658 C CA . VAL A 1 85 ? -5.667 -2.470 2.128 1.00 96.00 85 VAL A CA 1
ATOM 659 C C . VAL A 1 85 ? -7.039 -2.017 2.619 1.00 96.00 85 VAL A C 1
ATOM 661 O O . VAL A 1 85 ? -7.112 -1.255 3.589 1.00 96.00 85 VAL A O 1
ATOM 664 N N . ASP A 1 86 ? -8.116 -2.541 2.041 1.00 94.50 86 ASP A N 1
ATOM 665 C CA . ASP A 1 86 ? -9.485 -2.281 2.484 1.00 94.50 86 ASP A CA 1
ATOM 666 C C . ASP A 1 86 ? -9.697 -2.756 3.925 1.00 94.50 86 ASP A C 1
ATOM 668 O O . ASP A 1 86 ? -10.192 -2.010 4.780 1.00 94.50 86 ASP A O 1
ATOM 672 N N . ARG A 1 87 ? -9.192 -3.946 4.263 1.00 92.25 87 ARG A N 1
ATOM 673 C CA . ARG A 1 87 ? -9.234 -4.464 5.632 1.00 92.25 87 ARG A CA 1
ATOM 674 C C . ARG A 1 87 ? -8.445 -3.593 6.614 1.00 92.25 87 ARG A C 1
ATOM 676 O O . ARG A 1 87 ? -8.873 -3.392 7.758 1.00 92.25 87 ARG A O 1
ATOM 683 N N . ALA A 1 88 ? -7.304 -3.048 6.198 1.00 92.81 88 ALA A N 1
ATOM 684 C CA . ALA A 1 88 ? -6.536 -2.104 7.003 1.00 92.81 88 ALA A CA 1
ATOM 685 C C . ALA A 1 88 ? -7.314 -0.794 7.230 1.00 92.81 88 ALA A C 1
ATOM 687 O O . ALA A 1 88 ? -7.374 -0.304 8.365 1.00 92.81 88 ALA A O 1
ATOM 688 N N . LEU A 1 89 ? -7.962 -0.256 6.193 1.00 91.75 89 LEU A N 1
ATOM 689 C CA . LEU A 1 89 ? -8.814 0.934 6.294 1.00 91.75 89 LEU A CA 1
ATOM 690 C C . LEU A 1 89 ? -9.961 0.724 7.282 1.00 91.75 89 LEU A C 1
ATOM 692 O O . LEU A 1 89 ? -10.161 1.554 8.177 1.00 91.75 89 LEU A O 1
ATOM 696 N N . GLU A 1 90 ? -10.657 -0.411 7.200 1.00 90.56 90 GLU A N 1
ATOM 697 C CA . GLU A 1 90 ? -11.724 -0.743 8.143 1.00 90.56 90 GLU A CA 1
ATOM 698 C C . GLU A 1 90 ? -11.248 -0.708 9.595 1.00 90.56 90 GLU A C 1
ATOM 700 O O . GLU A 1 90 ? -11.955 -0.211 10.474 1.00 90.56 90 GLU A O 1
ATOM 705 N N . LYS A 1 91 ? -10.048 -1.229 9.874 1.00 87.69 91 LYS A N 1
ATOM 706 C CA . LYS A 1 91 ? -9.494 -1.264 11.235 1.00 87.69 91 LYS A CA 1
ATOM 707 C C . LYS A 1 91 ? -9.163 0.128 11.755 1.00 87.69 91 LYS A C 1
ATOM 709 O O . LYS A 1 91 ? -9.402 0.389 12.937 1.00 87.69 91 LYS A O 1
ATOM 714 N N . VAL A 1 92 ? -8.631 1.005 10.904 1.00 86.75 92 VAL A N 1
ATOM 715 C CA . VAL A 1 92 ? -8.365 2.406 11.265 1.00 86.75 92 VAL A CA 1
ATOM 716 C C . VAL A 1 92 ? -9.677 3.117 11.607 1.00 86.75 92 VAL A C 1
ATOM 718 O O . VAL A 1 92 ? -9.768 3.752 12.660 1.00 86.75 92 VAL A O 1
ATOM 721 N N . ILE A 1 93 ? -10.714 2.928 10.783 1.00 82.62 93 ILE A N 1
ATOM 722 C CA . ILE A 1 93 ? -12.043 3.526 10.979 1.00 82.62 93 ILE A CA 1
ATOM 723 C C . ILE A 1 93 ? -12.716 2.979 12.248 1.00 82.62 93 ILE A C 1
ATOM 725 O O . ILE A 1 93 ? -13.108 3.756 13.120 1.00 82.62 93 ILE A O 1
ATOM 729 N N . LYS A 1 94 ? -12.809 1.648 12.398 1.00 77.69 94 LYS A N 1
ATOM 730 C CA . LYS A 1 94 ? -13.479 0.977 13.532 1.00 77.69 94 LYS A CA 1
ATOM 731 C C . LYS A 1 94 ? -12.848 1.336 14.882 1.00 77.69 94 LYS A C 1
ATOM 733 O O . LYS A 1 94 ? -13.559 1.406 15.882 1.00 77.69 94 LYS A O 1
ATOM 738 N N . LYS A 1 95 ? -11.528 1.556 14.939 1.00 70.12 95 LYS A N 1
ATOM 739 C CA . LYS A 1 95 ? -10.819 1.863 16.196 1.00 70.12 95 LYS A CA 1
ATOM 740 C C . LYS A 1 95 ? -10.775 3.351 16.546 1.00 70.12 95 LYS A C 1
ATOM 742 O O . LYS A 1 95 ? -10.286 3.672 17.627 1.00 70.12 95 LYS A O 1
ATOM 747 N N . ALA A 1 96 ? -11.246 4.246 15.670 1.00 62.16 96 ALA A N 1
ATOM 748 C CA . ALA A 1 96 ? -11.083 5.699 15.811 1.00 62.16 96 ALA A CA 1
ATOM 749 C C . ALA A 1 96 ? -9.625 6.129 16.108 1.00 62.16 96 ALA A C 1
ATOM 751 O O . ALA A 1 96 ? -9.376 7.195 16.669 1.00 62.16 96 ALA A O 1
ATOM 752 N N . THR A 1 97 ? -8.647 5.286 15.758 1.00 59.50 97 THR A N 1
ATOM 753 C CA . THR A 1 97 ? -7.221 5.543 15.959 1.00 59.50 97 THR A CA 1
ATOM 754 C C . THR A 1 97 ? -6.647 6.074 14.661 1.00 59.50 97 THR A C 1
ATOM 756 O O . THR A 1 97 ? -6.247 5.302 13.788 1.00 59.50 97 THR A O 1
ATOM 759 N N . THR A 1 98 ? -6.632 7.397 14.546 1.00 61.81 98 THR A N 1
ATOM 760 C CA . THR A 1 98 ? -6.006 8.131 13.447 1.00 61.81 98 THR A CA 1
ATOM 761 C C . THR A 1 98 ? -4.515 7.785 13.324 1.00 61.81 98 THR A C 1
ATOM 763 O O . THR A 1 98 ? -3.858 7.406 14.300 1.00 61.81 98 THR A O 1
ATOM 766 N N . GLY A 1 99 ? -3.981 7.831 12.103 1.00 64.50 99 GLY A N 1
ATOM 767 C CA . GLY A 1 99 ? -2.562 7.599 11.812 1.00 64.50 99 GLY A CA 1
ATOM 768 C C . GLY A 1 99 ? -1.999 6.181 12.016 1.00 64.50 99 GLY A C 1
ATOM 769 O O . GLY A 1 99 ? -0.803 5.989 11.802 1.00 64.50 99 GLY A O 1
ATOM 770 N N . GLN A 1 100 ? -2.792 5.166 12.391 1.00 85.94 100 GLN A N 1
ATOM 771 C CA . GLN A 1 100 ? -2.291 3.795 12.631 1.00 85.94 100 GLN A CA 1
ATOM 772 C C . GLN A 1 100 ? -2.282 2.886 11.384 1.00 85.94 100 GLN A C 1
ATOM 774 O O . GLN A 1 100 ? -2.448 1.674 11.515 1.00 85.94 100 GLN A O 1
ATOM 779 N N . PHE A 1 101 ? -2.060 3.434 10.184 1.00 91.56 101 PHE A N 1
ATOM 780 C CA . PHE A 1 101 ? -2.138 2.673 8.926 1.00 91.56 101 PHE A CA 1
ATOM 781 C C . PHE A 1 101 ? -1.177 1.483 8.864 1.00 91.56 101 PHE A C 1
ATOM 783 O O . PHE A 1 101 ? -1.618 0.379 8.573 1.00 91.56 101 PHE A O 1
ATOM 790 N N . ASN A 1 102 ? 0.103 1.666 9.214 1.00 92.19 102 ASN A N 1
ATOM 791 C CA . ASN A 1 102 ? 1.076 0.565 9.202 1.00 92.19 102 ASN A CA 1
ATOM 792 C C . ASN A 1 102 ? 0.632 -0.586 10.104 1.00 92.19 102 ASN A C 1
ATOM 794 O O . ASN A 1 102 ? 0.585 -1.730 9.678 1.00 92.19 102 ASN A O 1
ATOM 798 N N . ARG A 1 103 ? 0.233 -0.268 11.340 1.00 91.88 103 ARG A N 1
ATOM 799 C CA . ARG A 1 103 ? -0.241 -1.275 12.289 1.00 91.88 103 ARG A CA 1
ATOM 800 C C . ARG A 1 103 ? -1.511 -1.963 11.793 1.00 91.88 103 ARG A C 1
ATOM 802 O O . ARG A 1 103 ? -1.663 -3.159 11.995 1.00 91.88 103 ARG A O 1
ATOM 809 N N . ALA A 1 104 ? -2.438 -1.217 11.199 1.00 92.75 104 ALA A N 1
ATOM 810 C CA . ALA A 1 104 ? -3.660 -1.789 10.653 1.00 92.75 104 ALA A CA 1
ATOM 811 C C . ALA A 1 104 ? -3.367 -2.751 9.495 1.00 92.75 104 ALA A C 1
ATOM 813 O O . ALA A 1 104 ? -3.953 -3.830 9.459 1.00 92.75 104 ALA A O 1
ATOM 814 N N . LEU A 1 105 ? -2.417 -2.391 8.629 1.00 94.38 105 LEU A N 1
ATOM 815 C CA . LEU A 1 105 ? -1.935 -3.241 7.546 1.00 94.38 105 LEU A CA 1
ATOM 816 C C . LEU A 1 105 ? -1.228 -4.492 8.087 1.00 94.38 105 LEU A C 1
ATOM 818 O O . LEU A 1 105 ? -1.530 -5.588 7.638 1.00 94.38 105 LEU A O 1
ATOM 822 N N . HIS A 1 106 ? -0.387 -4.365 9.122 1.00 94.88 106 HIS A N 1
ATOM 823 C CA . HIS A 1 106 ? 0.221 -5.517 9.808 1.00 94.88 106 HIS A CA 1
ATOM 824 C C . HIS A 1 106 ? -0.819 -6.473 10.388 1.00 94.88 106 HIS A C 1
ATOM 826 O O . HIS A 1 106 ? -0.711 -7.675 10.189 1.00 94.88 106 HIS A O 1
ATOM 832 N N . VAL A 1 107 ? -1.860 -5.957 11.042 1.00 93.31 107 VAL A N 1
ATOM 833 C CA . VAL A 1 107 ? -2.939 -6.806 11.574 1.00 93.31 107 VAL A CA 1
ATOM 834 C C . VAL A 1 107 ? -3.732 -7.477 10.448 1.00 93.31 107 VAL A C 1
ATOM 836 O O . VAL A 1 107 ? -4.123 -8.628 10.594 1.00 93.31 107 VAL A O 1
ATOM 839 N N . ALA A 1 108 ? -3.981 -6.787 9.329 1.00 93.62 108 ALA A N 1
ATOM 840 C CA . ALA A 1 108 ? -4.631 -7.399 8.169 1.00 93.62 108 ALA A CA 1
ATOM 841 C C . ALA A 1 108 ? -3.765 -8.525 7.575 1.00 93.62 108 ALA A C 1
ATOM 843 O O . ALA A 1 108 ? -4.270 -9.611 7.313 1.00 93.62 108 ALA A O 1
ATOM 844 N N . MET A 1 109 ? -2.451 -8.311 7.453 1.00 95.31 109 MET A N 1
ATOM 845 C CA . MET A 1 109 ? -1.512 -9.351 7.026 1.00 95.31 109 MET A CA 1
ATOM 846 C C . MET A 1 109 ? -1.498 -10.551 7.978 1.00 95.31 109 MET A C 1
ATOM 848 O O . MET A 1 109 ? -1.529 -11.686 7.517 1.00 95.31 109 MET A O 1
ATOM 852 N N . GLU A 1 110 ? -1.493 -10.324 9.295 1.00 94.19 110 GLU A N 1
ATOM 853 C CA . GLU A 1 110 ? -1.580 -11.404 10.287 1.00 94.19 110 GLU A CA 1
ATOM 854 C C . GLU A 1 110 ? -2.885 -12.206 10.143 1.00 94.19 110 GLU A C 1
ATOM 856 O O . GLU A 1 110 ? -2.868 -13.432 10.244 1.00 94.19 110 GLU A O 1
ATOM 861 N N . GLU A 1 111 ? -4.022 -11.548 9.895 1.00 92.69 111 GLU A N 1
ATOM 862 C CA . GLU A 1 111 ? -5.305 -12.224 9.644 1.00 92.69 111 GLU A CA 1
ATOM 863 C C . GLU A 1 111 ? -5.240 -13.085 8.376 1.00 92.69 111 GLU A C 1
ATOM 865 O O . GLU A 1 111 ? -5.577 -14.271 8.425 1.00 92.69 111 GLU A O 1
ATOM 870 N N . PHE A 1 112 ? -4.716 -12.527 7.283 1.00 94.00 112 PHE A N 1
ATOM 871 C CA . PHE A 1 112 ? -4.522 -13.243 6.023 1.00 94.00 112 PHE A CA 1
ATOM 872 C C . PHE A 1 112 ? -3.600 -14.458 6.173 1.00 94.00 112 PHE A C 1
ATOM 874 O O . PHE A 1 112 ? -3.927 -15.547 5.715 1.00 94.00 112 PHE A O 1
ATOM 881 N N . GLN A 1 113 ? -2.474 -14.328 6.873 1.00 92.81 113 GLN A N 1
ATOM 882 C CA . GLN A 1 113 ? -1.542 -15.443 7.073 1.00 92.81 113 GLN A CA 1
ATOM 883 C C . GLN A 1 113 ? -2.135 -16.573 7.925 1.00 92.81 113 GLN A C 1
ATOM 885 O O . GLN A 1 113 ? -1.758 -17.733 7.760 1.00 92.81 113 GLN A O 1
ATOM 890 N N . ASN A 1 114 ? -3.057 -16.252 8.837 1.00 90.06 114 ASN A N 1
ATOM 891 C CA . ASN A 1 114 ? -3.664 -17.233 9.736 1.00 90.06 114 ASN A CA 1
ATOM 892 C C . ASN A 1 114 ? -4.894 -17.939 9.148 1.00 90.06 114 ASN A C 1
ATOM 894 O O . ASN A 1 114 ? -5.225 -19.034 9.607 1.00 90.06 114 ASN A O 1
ATOM 898 N N . GLY A 1 115 ? -5.583 -17.342 8.171 1.00 85.75 115 GLY A N 1
ATOM 899 C CA . GLY A 1 115 ? -6.830 -17.904 7.639 1.00 85.75 115 GLY A CA 1
ATOM 900 C C . GLY A 1 115 ? -7.129 -17.613 6.169 1.00 85.75 115 GLY A C 1
ATOM 901 O O . GLY A 1 115 ? -8.237 -17.895 5.724 1.00 85.75 115 GLY A O 1
ATOM 902 N N . GLY A 1 116 ? -6.169 -17.082 5.412 1.00 87.75 116 GLY A N 1
ATOM 903 C CA . GLY A 1 116 ? -6.339 -16.707 4.010 1.00 87.75 116 GLY A CA 1
ATOM 904 C C . GLY A 1 116 ? -7.350 -15.576 3.818 1.00 87.75 116 GLY A C 1
ATOM 905 O O . GLY A 1 116 ? -7.608 -14.783 4.725 1.00 87.75 116 GLY A O 1
ATOM 906 N N . LEU A 1 117 ? -7.945 -15.516 2.625 1.00 84.44 117 LEU A N 1
ATOM 907 C CA . LEU A 1 117 ? -8.961 -14.513 2.279 1.00 84.44 117 LEU A CA 1
ATOM 908 C C . LEU A 1 117 ? -10.214 -14.608 3.168 1.00 84.44 117 LEU A C 1
ATOM 910 O O . LEU A 1 117 ? -10.756 -13.580 3.563 1.00 84.44 117 LEU A O 1
ATOM 914 N N . ASP A 1 118 ? -10.599 -15.815 3.594 1.00 84.38 118 ASP A N 1
ATOM 915 C CA . ASP A 1 118 ? -11.766 -16.045 4.462 1.00 84.38 118 ASP A CA 1
ATOM 916 C C . ASP A 1 118 ? -11.658 -15.340 5.829 1.00 84.38 118 ASP A C 1
ATOM 918 O O . ASP A 1 118 ? -12.668 -15.094 6.495 1.00 84.38 118 ASP A O 1
ATOM 922 N N . ALA A 1 119 ? -10.437 -15.041 6.285 1.00 78.56 119 ALA A N 1
ATOM 923 C CA . ALA A 1 119 ? -10.201 -14.297 7.519 1.00 78.56 119 ALA A CA 1
ATOM 924 C C . ALA A 1 119 ? -10.307 -12.774 7.336 1.00 78.56 119 ALA A C 1
ATOM 926 O O . ALA A 1 119 ? -10.540 -12.061 8.316 1.00 78.56 119 ALA A O 1
ATOM 927 N N . LEU A 1 120 ? -10.146 -12.270 6.108 1.00 75.31 120 LEU A N 1
ATOM 928 C CA . LEU A 1 120 ? -10.263 -10.844 5.793 1.00 75.31 120 LEU A CA 1
ATOM 929 C C . LEU A 1 120 ? -11.728 -10.402 5.654 1.00 75.31 120 LEU A C 1
ATOM 931 O O . LEU A 1 120 ? -12.043 -9.273 6.031 1.00 75.31 120 LEU A O 1
ATOM 935 N N . ASP A 1 121 ? -12.613 -11.310 5.230 1.00 68.62 121 ASP A N 1
ATOM 936 C CA . ASP A 1 121 ? -14.054 -11.070 5.023 1.00 68.62 121 ASP A CA 1
ATOM 937 C C . ASP A 1 121 ? -14.909 -11.043 6.315 1.00 68.62 121 ASP A C 1
ATOM 939 O O . ASP A 1 121 ? -16.113 -10.773 6.261 1.00 68.62 121 ASP A O 1
ATOM 943 N N . GLN A 1 122 ? -14.322 -11.323 7.488 1.00 59.81 122 GLN A N 1
ATOM 944 C CA . GLN A 1 122 ? -15.017 -11.387 8.794 1.00 59.81 122 GLN A CA 1
ATOM 945 C C . GLN A 1 122 ? -14.982 -10.068 9.576 1.00 59.81 122 GLN A C 1
ATOM 947 O O . GLN A 1 122 ? -15.992 -9.714 10.225 1.00 59.81 122 GLN A O 1
#

Sequence (122 aa):
MDERIKIAPNEIKAYAESAGVKHTTVRKFLIAGVPEDDIEEVLDMRNKLTEYDSKGRITGQATVEAMIEAWQCVDGEIDCLDILVDRALEKVIKKATTGQFNRALHVAMEEFQNGGLDALDQ